Protein AF-A0A957UWZ3-F1 (afdb_monomer_lite)

Secondary structure (DSSP, 8-state):
--S--TTTT-HHHHHIIIIIHHHHHS--------HHHHHHHHHHHHHHHHHHTTPPPP-TTSS-S-TTHHHHHHHTS-HHHHHHHHH--PPP-

Foldseek 3Di:
DQDDDPCPVDPVVQCCQAPVCCVVPVDHDDYDNDPVVVVVVVVVSVQVVCVVVVHDGDDPVVDDPDPCPLVVVLVPDDPVVSCCSVCPDDDDD

Radius of gyration: 22.69 Å; chains: 1; bounding box: 44×29×66 Å

Structure (mmCIF, N/CA/C/O backbone):
data_AF-A0A957UWZ3-F1
#
_entry.id   AF-A0A957UWZ3-F1
#
loop_
_atom_site.group_PDB
_atom_site.id
_atom_site.type_symbol
_atom_site.label_atom_id
_atom_site.label_alt_id
_atom_site.label_comp_id
_atom_site.label_asym_id
_atom_site.label_entity_id
_atom_site.label_seq_id
_atom_site.pdbx_PDB_ins_code
_atom_site.Cartn_x
_atom_site.Cartn_y
_atom_site.Cartn_z
_atom_site.occupancy
_atom_site.B_iso_or_equiv
_atom_site.auth_seq_id
_atom_site.auth_comp_id
_atom_site.auth_asym_id
_atom_site.auth_atom_id
_atom_site.pdbx_PDB_model_num
ATOM 1 N N . MET A 1 1 ? 3.628 1.953 -8.631 1.00 87.94 1 MET A N 1
ATOM 2 C CA . MET A 1 1 ? 3.385 3.233 -9.325 1.00 87.94 1 MET A CA 1
ATOM 3 C C . MET A 1 1 ? 2.302 3.013 -10.363 1.00 87.94 1 MET A C 1
ATOM 5 O O . MET A 1 1 ? 2.456 2.105 -11.167 1.00 87.94 1 MET A O 1
ATOM 9 N N . GLY A 1 2 ? 1.236 3.818 -10.323 1.00 90.88 2 GLY A N 1
ATOM 10 C CA . GLY A 1 2 ? 0.050 3.712 -11.191 1.00 90.88 2 GLY A CA 1
ATOM 11 C C . GLY A 1 2 ? 0.223 4.281 -12.602 1.00 90.88 2 GLY A C 1
ATOM 12 O O . GLY A 1 2 ? -0.722 4.818 -13.166 1.00 90.88 2 GLY A O 1
ATOM 13 N N . VAL A 1 3 ? 1.446 4.282 -13.127 1.00 91.88 3 VAL A N 1
ATOM 14 C CA . VAL A 1 3 ? 1.787 4.877 -14.425 1.00 91.88 3 VAL A CA 1
ATOM 15 C C . VAL A 1 3 ? 2.490 3.840 -15.283 1.00 91.88 3 VAL A C 1
ATOM 17 O O . VAL A 1 3 ? 3.064 2.884 -14.754 1.00 91.88 3 VAL A O 1
ATOM 20 N N . HIS A 1 4 ? 2.471 4.046 -16.599 1.00 91.62 4 HIS A N 1
ATOM 21 C CA . HIS A 1 4 ? 3.292 3.253 -17.504 1.00 91.62 4 HIS A CA 1
ATOM 22 C C . HIS A 1 4 ? 4.770 3.351 -17.103 1.00 91.62 4 HIS A C 1
ATOM 24 O O . HIS A 1 4 ? 5.220 4.410 -16.662 1.00 91.62 4 HIS A O 1
ATOM 30 N N . ASN A 1 5 ? 5.497 2.239 -17.220 1.00 91.62 5 ASN A N 1
ATOM 31 C CA . ASN A 1 5 ? 6.879 2.135 -16.775 1.00 91.62 5 ASN A CA 1
ATOM 32 C C . ASN A 1 5 ? 7.776 3.083 -17.597 1.00 91.62 5 ASN A C 1
ATOM 34 O O . ASN A 1 5 ? 8.019 2.802 -18.764 1.00 91.62 5 ASN A O 1
ATOM 38 N N . PRO A 1 6 ? 8.305 4.178 -17.017 1.00 91.31 6 PRO A N 1
ATOM 39 C CA . PRO A 1 6 ? 9.124 5.138 -17.754 1.00 91.31 6 PRO A CA 1
ATOM 40 C C . PRO A 1 6 ? 10.555 4.635 -18.007 1.00 91.31 6 PRO A C 1
ATOM 42 O O . PRO A 1 6 ? 11.348 5.334 -18.632 1.00 91.31 6 PRO A O 1
ATOM 45 N N . VAL A 1 7 ? 10.911 3.466 -17.466 1.00 92.06 7 VAL A N 1
ATOM 46 C CA . VAL A 1 7 ? 12.236 2.843 -17.586 1.00 92.06 7 VAL A CA 1
ATOM 47 C C . VAL A 1 7 ? 12.164 1.460 -18.241 1.00 92.06 7 VAL A C 1
ATOM 49 O O . VAL A 1 7 ? 13.100 0.669 -18.119 1.00 92.06 7 VAL A O 1
ATOM 52 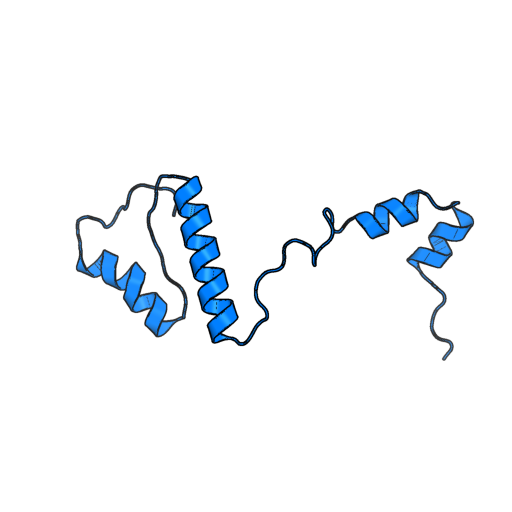N N . ASP A 1 8 ? 11.073 1.164 -18.948 1.00 92.00 8 ASP A N 1
ATOM 53 C CA . ASP A 1 8 ? 10.867 -0.103 -19.661 1.00 92.00 8 ASP A CA 1
ATOM 54 C C . ASP A 1 8 ? 11.907 -0.360 -20.761 1.00 92.00 8 ASP A C 1
ATOM 56 O O . ASP A 1 8 ? 12.267 -1.505 -21.012 1.00 92.00 8 ASP A O 1
ATOM 60 N N . GLY A 1 9 ? 12.482 0.696 -21.341 1.00 93.12 9 GLY A N 1
ATOM 61 C CA . GLY A 1 9 ? 13.594 0.610 -22.289 1.00 93.12 9 GLY A CA 1
ATOM 62 C C . GLY A 1 9 ? 14.909 0.074 -21.700 1.00 93.12 9 GLY A C 1
ATOM 63 O O . GLY A 1 9 ? 15.885 -0.078 -22.435 1.00 93.12 9 GLY A O 1
ATOM 64 N N . SER A 1 10 ? 14.975 -0.197 -20.391 1.00 96.00 10 SER A N 1
ATOM 65 C CA . SER A 1 10 ? 16.130 -0.823 -19.748 1.00 96.00 10 SER A CA 1
ATOM 66 C C . SER A 1 10 ? 15.716 -1.914 -18.761 1.00 96.00 10 SER A C 1
ATOM 68 O O . SER A 1 10 ? 15.315 -1.644 -17.623 1.00 96.00 10 SER A O 1
ATOM 70 N N . ASP A 1 11 ? 15.942 -3.168 -19.157 1.00 93.94 11 ASP A N 1
ATOM 71 C CA . ASP A 1 11 ? 15.747 -4.339 -18.291 1.00 93.94 11 ASP A CA 1
ATOM 72 C C . ASP A 1 11 ? 16.591 -4.257 -17.013 1.00 93.94 11 ASP A C 1
ATOM 74 O O . ASP A 1 11 ? 16.155 -4.655 -15.933 1.00 93.94 11 ASP A O 1
ATOM 78 N N . VAL A 1 12 ? 17.799 -3.691 -17.116 1.00 96.56 12 VAL A N 1
ATOM 79 C CA . VAL A 1 12 ? 18.715 -3.529 -15.981 1.00 96.56 12 VAL A CA 1
ATOM 80 C C . VAL A 1 12 ? 18.117 -2.594 -14.933 1.00 96.56 12 VAL A C 1
ATOM 82 O O . VAL A 1 12 ? 18.090 -2.938 -13.752 1.00 96.56 12 VAL A O 1
ATOM 85 N N . VAL A 1 13 ? 17.617 -1.426 -15.346 1.00 94.56 13 VAL A N 1
ATOM 86 C CA . VAL A 1 13 ? 17.014 -0.458 -14.416 1.00 94.56 13 VAL A CA 1
ATOM 87 C C . VAL A 1 13 ? 15.735 -1.029 -13.815 1.00 94.56 13 VAL A C 1
ATOM 89 O O . VAL A 1 13 ? 15.557 -0.969 -12.598 1.00 94.56 13 VAL A O 1
ATOM 92 N N . THR A 1 14 ? 14.890 -1.650 -14.641 1.00 93.75 14 THR A N 1
ATOM 93 C CA . THR A 1 14 ? 13.660 -2.304 -14.181 1.00 93.75 14 THR A CA 1
ATOM 94 C C . THR A 1 14 ? 13.962 -3.353 -13.105 1.00 93.75 14 THR A C 1
ATOM 96 O O . THR A 1 14 ? 13.331 -3.345 -12.048 1.00 93.75 14 THR A O 1
ATOM 99 N N . ARG A 1 15 ? 14.992 -4.185 -13.306 1.00 94.12 15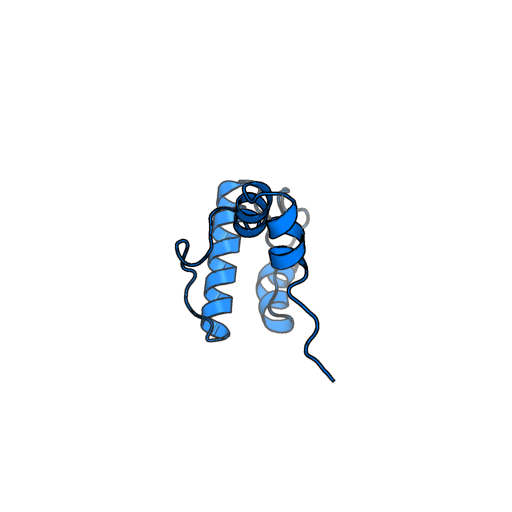 ARG A N 1
ATOM 100 C CA . ARG A 1 15 ? 15.413 -5.207 -12.337 1.00 94.12 15 ARG A CA 1
ATOM 101 C C . ARG A 1 15 ? 16.011 -4.628 -11.054 1.00 94.12 15 ARG A C 1
ATOM 103 O O . ARG A 1 15 ? 15.781 -5.158 -9.969 1.00 94.12 15 ARG A O 1
ATOM 110 N N . ILE A 1 16 ? 16.778 -3.542 -11.149 1.00 95.81 16 ILE A N 1
ATOM 111 C CA . ILE A 1 16 ? 17.327 -2.865 -9.965 1.00 95.81 16 ILE A CA 1
ATOM 112 C C . ILE A 1 16 ? 16.195 -2.348 -9.070 1.00 95.81 16 ILE A C 1
ATOM 114 O O . ILE A 1 16 ? 16.264 -2.522 -7.854 1.00 95.81 16 ILE A O 1
ATOM 118 N N . LEU A 1 17 ? 15.164 -1.740 -9.663 1.00 94.19 17 LEU A N 1
ATOM 119 C CA . LEU A 1 17 ? 14.023 -1.182 -8.933 1.00 94.19 17 LEU A CA 1
ATOM 120 C C . LEU A 1 17 ? 13.132 -2.257 -8.296 1.00 94.19 17 LEU A C 1
ATOM 122 O O . LEU A 1 17 ? 12.605 -2.034 -7.203 1.00 94.19 17 LEU A O 1
ATOM 126 N N . SER A 1 18 ? 12.961 -3.404 -8.961 1.00 92.25 18 SER A N 1
ATOM 127 C CA . SER A 1 18 ? 12.095 -4.485 -8.486 1.00 92.25 18 SER A CA 1
ATOM 128 C C . SER A 1 18 ? 12.797 -5.435 -7.509 1.00 92.25 18 SER A C 1
ATOM 130 O O . SER A 1 18 ? 12.299 -5.656 -6.410 1.00 92.25 18 SER A O 1
ATOM 132 N N . GLU A 1 19 ? 13.946 -5.992 -7.886 1.00 94.12 19 GLU A N 1
ATOM 133 C CA . GLU A 1 19 ? 14.650 -7.034 -7.125 1.00 94.12 19 GLU A CA 1
ATOM 134 C C . GLU A 1 19 ? 15.781 -6.441 -6.287 1.00 94.12 19 GLU A C 1
ATOM 136 O O . GLU A 1 19 ? 15.895 -6.711 -5.091 1.00 94.12 19 GLU A O 1
ATOM 141 N N . GLY A 1 20 ? 16.607 -5.593 -6.908 1.00 95.38 20 GLY A N 1
ATOM 142 C CA . GLY A 1 20 ? 17.820 -5.077 -6.275 1.00 95.38 20 GLY A CA 1
ATOM 143 C C . GLY A 1 20 ? 17.531 -4.225 -5.039 1.00 95.38 20 GLY A C 1
ATOM 144 O O . GLY A 1 20 ? 18.238 -4.314 -4.036 1.00 95.38 20 GLY A O 1
ATOM 145 N N . TRP A 1 21 ? 16.490 -3.396 -5.089 1.00 95.19 21 TRP A N 1
ATOM 146 C CA . TRP A 1 21 ? 16.059 -2.611 -3.933 1.00 95.19 21 TRP A CA 1
ATOM 147 C C . TRP A 1 21 ? 15.362 -3.482 -2.882 1.00 95.19 21 TRP A C 1
ATOM 149 O O . TRP A 1 21 ? 15.608 -3.276 -1.692 1.00 95.19 21 TRP A O 1
ATOM 159 N N . GLU A 1 22 ? 14.582 -4.500 -3.278 1.00 93.56 22 GLU A N 1
ATOM 160 C CA . GLU A 1 22 ? 13.929 -5.393 -2.306 1.00 93.56 22 GLU A CA 1
ATOM 161 C C . GLU A 1 22 ? 14.973 -6.109 -1.446 1.00 93.56 22 GLU A C 1
ATOM 163 O O . GLU A 1 22 ? 14.813 -6.187 -0.229 1.00 93.56 22 GLU A O 1
ATOM 168 N N . GLU A 1 23 ? 16.056 -6.581 -2.063 1.00 93.12 23 GLU A N 1
ATOM 169 C CA . GLU A 1 23 ? 17.155 -7.245 -1.363 1.00 93.12 23 GLU A CA 1
ATOM 170 C C . GLU A 1 23 ? 17.913 -6.286 -0.435 1.00 93.12 23 GLU A C 1
ATOM 172 O O . GLU A 1 23 ? 18.209 -6.628 0.708 1.00 93.12 23 GLU A O 1
ATOM 177 N N . LYS A 1 24 ? 18.206 -5.065 -0.900 1.00 93.62 24 LYS A N 1
ATOM 178 C CA . LYS A 1 24 ? 19.051 -4.113 -0.159 1.00 93.62 24 LYS A CA 1
ATOM 179 C C . LYS A 1 24 ? 18.334 -3.388 0.972 1.00 93.62 24 LYS A C 1
ATOM 181 O O . LYS A 1 24 ? 18.937 -3.148 2.013 1.00 93.62 24 LYS A O 1
ATOM 186 N N . VAL A 1 25 ? 17.090 -2.970 0.745 1.00 91.44 25 VAL A N 1
ATOM 187 C CA . VAL A 1 25 ? 16.345 -2.097 1.671 1.00 91.44 25 VAL A CA 1
ATOM 188 C C . VAL A 1 25 ? 14.99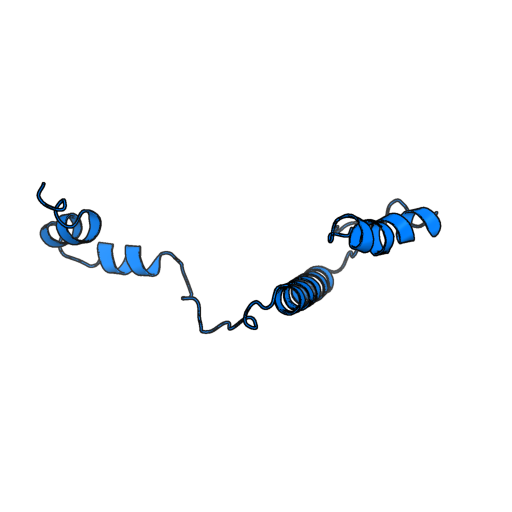1 -2.670 2.077 1.00 91.44 25 VAL A C 1
ATOM 190 O O . VAL A 1 25 ? 14.267 -2.057 2.855 1.00 91.44 25 VAL A O 1
ATOM 193 N N . GLY A 1 26 ? 14.622 -3.845 1.564 1.00 87.31 26 GLY A N 1
ATOM 194 C CA . GLY A 1 26 ? 13.352 -4.489 1.881 1.00 87.31 26 GLY A CA 1
ATOM 195 C C . GLY A 1 26 ? 12.147 -3.928 1.126 1.00 87.31 26 GLY A C 1
ATOM 196 O O . GLY A 1 26 ? 11.067 -4.498 1.272 1.00 87.31 26 GLY A O 1
ATOM 197 N N . GLY A 1 27 ? 12.313 -2.871 0.329 1.00 90.50 27 GLY A N 1
ATOM 198 C CA . GLY A 1 27 ? 11.262 -2.238 -0.470 1.00 90.50 27 GLY A CA 1
ATOM 199 C C . GLY A 1 27 ? 11.590 -2.260 -1.960 1.00 90.50 27 GLY A C 1
ATOM 200 O O . GLY A 1 27 ? 12.754 -2.313 -2.334 1.00 90.50 27 GLY A O 1
ATOM 201 N N . LYS A 1 28 ? 10.568 -2.204 -2.812 1.00 93.81 28 LYS A N 1
ATOM 202 C CA . LYS A 1 28 ? 10.710 -2.234 -4.274 1.00 93.81 28 LYS A CA 1
ATOM 203 C C . LYS A 1 28 ? 9.754 -1.278 -4.961 1.00 93.81 28 LYS A C 1
ATOM 205 O O . LYS A 1 28 ? 8.739 -0.887 -4.383 1.00 93.81 28 LYS A O 1
ATOM 210 N N . ILE A 1 29 ? 10.065 -0.942 -6.207 1.00 93.75 29 ILE A N 1
ATOM 211 C CA . ILE A 1 29 ? 9.185 -0.174 -7.083 1.00 93.75 29 ILE A CA 1
ATOM 212 C C . ILE A 1 29 ? 8.738 -1.061 -8.239 1.00 93.75 29 ILE A C 1
ATOM 214 O O . ILE A 1 29 ? 9.550 -1.620 -8.969 1.00 93.75 29 ILE A O 1
ATOM 218 N N . GLU A 1 30 ? 7.424 -1.138 -8.419 1.00 92.38 30 GLU A N 1
ATOM 219 C CA . GLU A 1 30 ? 6.783 -1.775 -9.567 1.00 92.38 30 GLU A CA 1
ATOM 220 C C . GLU A 1 30 ? 5.882 -0.763 -10.274 1.00 92.38 30 GLU A C 1
ATOM 222 O O . GLU A 1 30 ? 5.277 0.104 -9.632 1.00 92.38 30 GLU A O 1
ATOM 227 N N . PHE A 1 31 ? 5.781 -0.878 -11.595 1.00 93.88 31 PHE A N 1
ATOM 228 C CA . PHE A 1 31 ? 4.909 -0.061 -12.434 1.00 93.88 31 PHE A CA 1
ATOM 229 C C . PHE A 1 31 ? 3.759 -0.933 -12.925 1.00 93.88 31 PHE A C 1
ATOM 231 O O . PHE A 1 31 ? 3.982 -1.917 -13.626 1.00 93.88 31 PHE A O 1
ATOM 238 N N . VAL A 1 32 ? 2.545 -0.601 -12.500 1.00 93.56 32 VAL A N 1
ATOM 239 C CA . VAL A 1 32 ? 1.320 -1.352 -12.787 1.00 93.56 32 VAL A CA 1
ATOM 240 C C . VAL A 1 32 ? 0.231 -0.322 -13.018 1.00 93.56 32 VAL A C 1
ATOM 242 O O . VAL A 1 32 ? 0.066 0.572 -12.194 1.00 93.56 32 VAL A O 1
ATOM 245 N N . VAL A 1 33 ? -0.469 -0.412 -14.145 1.00 94.94 33 VAL A N 1
ATOM 246 C CA . VAL A 1 33 ? -1.501 0.567 -14.521 1.00 94.94 33 VAL A CA 1
ATOM 247 C C . VAL A 1 33 ? -2.854 0.194 -13.918 1.00 94.94 33 VAL A C 1
ATOM 249 O O . VAL A 1 33 ? -3.598 1.076 -13.501 1.00 94.94 33 VAL A O 1
ATOM 252 N N . GLU A 1 34 ? -3.137 -1.105 -13.813 1.00 96.56 34 GLU A N 1
ATOM 253 C CA . GLU A 1 34 ? -4.423 -1.615 -13.345 1.00 96.56 34 GLU A CA 1
ATOM 254 C C . GLU A 1 34 ? -4.577 -1.458 -11.822 1.00 96.56 34 GLU A C 1
ATOM 256 O O . GLU A 1 34 ? -3.809 -2.060 -11.062 1.00 96.56 34 GLU A O 1
ATOM 261 N N . PRO A 1 35 ? -5.567 -0.682 -11.336 1.00 95.19 35 PRO A N 1
ATOM 262 C CA . PRO A 1 35 ? -5.730 -0.410 -9.907 1.00 95.19 35 PRO A CA 1
ATOM 263 C C . PRO A 1 35 ? -5.907 -1.667 -9.051 1.00 95.19 35 PRO A C 1
ATOM 265 O O . PRO A 1 35 ? -5.286 -1.784 -7.992 1.00 95.19 35 PRO A O 1
ATOM 268 N N . ASP A 1 36 ? -6.701 -2.629 -9.523 1.00 96.62 36 ASP A N 1
ATOM 269 C CA . ASP A 1 36 ? -6.963 -3.879 -8.799 1.00 96.62 36 ASP A CA 1
ATOM 270 C C . ASP A 1 36 ? -5.682 -4.699 -8.615 1.00 96.62 36 ASP A C 1
ATOM 272 O O . ASP A 1 36 ? -5.438 -5.288 -7.558 1.00 96.62 36 ASP A O 1
ATOM 276 N N . GLU A 1 37 ? -4.807 -4.679 -9.619 1.00 96.12 37 GLU A N 1
ATOM 277 C CA . GLU A 1 37 ? -3.525 -5.364 -9.563 1.00 96.12 37 GLU A CA 1
ATOM 278 C C . GLU A 1 37 ? -2.542 -4.663 -8.615 1.00 96.12 37 GLU A C 1
ATOM 280 O O . GLU A 1 37 ? -1.816 -5.335 -7.876 1.00 96.12 37 GLU A O 1
ATOM 285 N N . ILE A 1 38 ? -2.550 -3.324 -8.566 1.00 95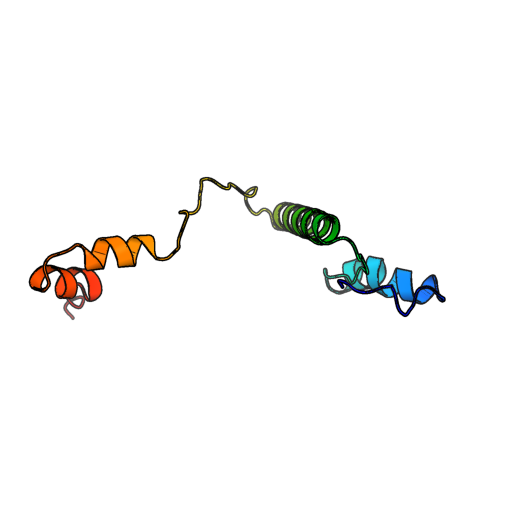.12 38 ILE A N 1
ATOM 286 C CA . ILE A 1 38 ? -1.769 -2.559 -7.581 1.00 95.12 38 ILE A CA 1
ATOM 287 C C . ILE A 1 38 ? -2.154 -2.990 -6.164 1.00 95.12 38 ILE A C 1
ATOM 289 O O . ILE A 1 38 ? -1.270 -3.264 -5.345 1.00 95.12 38 ILE A O 1
ATOM 293 N N . VAL A 1 39 ? -3.456 -3.066 -5.873 1.00 95.62 39 VAL A N 1
ATOM 294 C CA . VAL A 1 39 ? -3.964 -3.484 -4.559 1.00 95.62 39 VAL A CA 1
ATOM 295 C C . VAL A 1 39 ? -3.548 -4.922 -4.255 1.00 95.62 39 VAL A C 1
ATOM 297 O O . VAL A 1 39 ? -2.944 -5.167 -3.209 1.00 95.62 39 VAL A O 1
ATOM 300 N N . ALA A 1 40 ? -3.790 -5.858 -5.175 1.00 96.00 40 ALA A N 1
ATOM 301 C CA . ALA A 1 40 ? -3.452 -7.267 -4.986 1.00 96.00 40 ALA A CA 1
ATOM 302 C C . ALA A 1 40 ? -1.951 -7.480 -4.712 1.00 96.00 40 ALA A C 1
ATOM 304 O O . ALA A 1 40 ? -1.585 -8.152 -3.743 1.00 96.00 40 ALA A O 1
ATOM 305 N N . ARG A 1 41 ? -1.069 -6.862 -5.511 1.00 95.38 41 ARG A N 1
ATOM 306 C CA . ARG A 1 41 ? 0.393 -6.963 -5.335 1.00 95.38 41 ARG A CA 1
ATOM 307 C C . ARG A 1 41 ? 0.863 -6.321 -4.030 1.00 95.38 41 ARG A C 1
ATOM 309 O O . ARG A 1 41 ? 1.744 -6.867 -3.363 1.00 95.38 41 ARG A O 1
ATOM 316 N N . SER A 1 42 ? 0.266 -5.192 -3.647 1.00 94.94 42 SER A N 1
ATOM 317 C CA . SER A 1 42 ? 0.599 -4.498 -2.398 1.00 94.94 42 SER A CA 1
ATOM 318 C C . SER A 1 42 ? 0.242 -5.348 -1.179 1.00 94.94 42 SER A C 1
ATOM 320 O O . SER A 1 42 ? 1.082 -5.534 -0.297 1.00 94.94 42 SER A O 1
ATOM 322 N N . LEU A 1 43 ? -0.966 -5.920 -1.152 1.00 95.00 43 LEU A N 1
ATOM 323 C CA . LEU A 1 43 ? -1.418 -6.801 -0.071 1.00 95.00 43 LEU A CA 1
ATOM 324 C C . LEU A 1 43 ? -0.564 -8.071 0.018 1.00 95.00 43 LEU A C 1
ATOM 326 O O . LEU A 1 43 ? -0.073 -8.398 1.096 1.00 95.00 43 LEU A O 1
ATOM 330 N N . ALA A 1 44 ? -0.271 -8.718 -1.115 1.00 95.06 44 ALA A N 1
ATOM 331 C CA . ALA A 1 44 ? 0.604 -9.890 -1.145 1.00 95.06 44 ALA A CA 1
ATOM 332 C C . ALA A 1 44 ? 2.010 -9.587 -0.593 1.00 95.06 44 ALA A C 1
ATOM 334 O O . ALA A 1 44 ? 2.604 -10.404 0.118 1.00 95.06 44 ALA A O 1
ATOM 335 N N . HIS A 1 45 ? 2.553 -8.401 -0.886 1.00 94.44 45 HIS A N 1
ATOM 336 C CA . HIS A 1 45 ? 3.840 -7.983 -0.341 1.00 94.44 45 HIS A CA 1
ATOM 337 C C . HIS A 1 45 ? 3.772 -7.718 1.169 1.00 94.44 45 HIS A C 1
ATOM 339 O O . HIS A 1 45 ? 4.669 -8.144 1.900 1.00 94.44 45 HIS A O 1
ATOM 345 N N . ILE A 1 46 ? 2.705 -7.069 1.646 1.00 93.94 46 ILE A N 1
ATOM 346 C CA . ILE A 1 46 ? 2.461 -6.861 3.079 1.00 93.94 46 ILE A CA 1
ATOM 347 C C . ILE A 1 46 ? 2.420 -8.211 3.800 1.00 93.94 46 ILE A C 1
ATOM 349 O O . ILE A 1 46 ? 3.149 -8.389 4.774 1.00 93.94 46 ILE A O 1
ATOM 353 N N . ASP A 1 47 ? 1.659 -9.183 3.302 1.00 95.56 47 ASP A N 1
ATOM 354 C CA . ASP A 1 47 ? 1.535 -10.501 3.933 1.00 95.56 47 ASP A CA 1
ATOM 355 C C . ASP A 1 47 ? 2.865 -11.266 3.962 1.00 95.56 47 ASP A C 1
ATOM 357 O O . ASP A 1 47 ? 3.245 -11.807 5.006 1.00 95.56 47 ASP A O 1
ATOM 361 N N . LYS A 1 48 ? 3.642 -11.226 2.870 1.00 94.19 48 LYS A N 1
ATOM 362 C CA . LYS A 1 48 ? 5.009 -11.780 2.830 1.00 94.19 48 LYS A CA 1
ATOM 363 C C . LYS A 1 48 ? 5.892 -11.165 3.919 1.00 94.19 48 LYS A C 1
ATOM 365 O O . LYS A 1 48 ? 6.624 -11.881 4.604 1.00 94.19 48 LYS A O 1
ATOM 370 N N . LYS A 1 49 ? 5.836 -9.842 4.097 1.00 93.44 49 LYS A N 1
ATOM 371 C CA . LYS A 1 49 ? 6.630 -9.136 5.115 1.00 93.44 49 LYS A CA 1
ATOM 372 C C . LYS A 1 49 ? 6.135 -9.421 6.529 1.00 93.44 49 LYS A C 1
ATOM 374 O O . LYS A 1 49 ? 6.963 -9.610 7.414 1.00 93.44 49 LYS A O 1
ATOM 379 N N . ARG A 1 50 ? 4.820 -9.521 6.748 1.00 95.00 50 ARG A N 1
ATOM 380 C CA . ARG A 1 50 ? 4.246 -9.937 8.039 1.00 95.00 50 ARG A CA 1
ATOM 381 C C . ARG A 1 50 ? 4.772 -11.305 8.451 1.00 95.00 50 ARG A C 1
ATOM 383 O O . ARG A 1 50 ? 5.272 -11.436 9.564 1.00 95.00 50 ARG A O 1
ATOM 390 N N . ALA A 1 51 ? 4.738 -12.275 7.537 1.00 95.25 51 ALA A N 1
ATOM 391 C CA . ALA A 1 51 ? 5.268 -13.612 7.779 1.00 95.25 51 ALA A CA 1
ATOM 392 C C . ALA A 1 51 ? 6.773 -13.585 8.098 1.00 95.25 51 ALA A C 1
ATOM 394 O O . ALA A 1 51 ? 7.202 -14.192 9.076 1.00 95.25 51 ALA A O 1
ATOM 395 N N . ALA A 1 52 ? 7.566 -12.826 7.333 1.00 93.62 52 ALA A N 1
ATOM 396 C CA . ALA A 1 52 ? 9.006 -12.686 7.571 1.00 93.62 52 ALA A CA 1
ATOM 397 C C . ALA A 1 52 ? 9.345 -12.028 8.925 1.00 93.62 52 ALA A C 1
ATOM 399 O O . ALA A 1 52 ? 10.379 -12.332 9.512 1.00 93.62 52 ALA A O 1
ATOM 400 N N . LEU A 1 53 ? 8.476 -11.146 9.427 1.00 94.38 53 LEU A N 1
ATOM 401 C CA . LEU A 1 53 ? 8.616 -10.483 10.727 1.00 94.38 53 LEU A CA 1
ATOM 402 C C . LEU A 1 53 ? 8.008 -11.285 11.893 1.00 94.38 53 LEU A C 1
ATOM 404 O O . LEU A 1 53 ? 8.058 -10.825 13.031 1.00 94.38 53 LEU A O 1
ATOM 408 N N . GLY A 1 54 ? 7.401 -12.449 11.633 1.00 95.12 54 GLY A N 1
ATOM 409 C CA . GLY A 1 54 ? 6.697 -13.232 12.654 1.00 95.12 54 GLY A CA 1
ATOM 410 C C . GLY A 1 54 ? 5.415 -12.567 13.170 1.00 95.12 54 GLY A C 1
ATOM 411 O O . GLY A 1 54 ? 4.947 -12.879 14.265 1.00 95.12 54 GLY A O 1
ATOM 412 N N . LEU A 1 55 ? 4.845 -11.633 12.405 1.00 94.12 55 LEU A N 1
ATOM 413 C CA . LEU A 1 55 ? 3.578 -10.999 12.745 1.00 94.12 55 LEU A CA 1
ATOM 414 C C . LEU A 1 55 ? 2.413 -11.951 12.431 1.00 94.12 55 LEU A C 1
ATOM 416 O O . LEU A 1 55 ? 2.474 -12.685 11.442 1.00 94.12 55 LEU A O 1
ATOM 420 N N . PRO A 1 56 ? 1.316 -11.910 13.211 1.00 93.00 56 PRO A N 1
ATOM 421 C CA . PRO A 1 56 ? 0.119 -12.688 12.906 1.00 93.00 56 PRO A CA 1
ATOM 422 C C . PRO A 1 56 ? -0.394 -12.417 11.487 1.00 93.00 56 PRO A C 1
ATOM 424 O O . PRO A 1 56 ? -0.250 -11.299 10.980 1.00 93.00 56 PRO A O 1
ATOM 427 N N . ALA A 1 57 ? -1.053 -13.396 10.867 1.00 93.19 57 ALA A N 1
ATOM 428 C CA . ALA A 1 57 ? -1.762 -13.173 9.607 1.00 93.19 57 ALA A CA 1
ATOM 429 C C . ALA A 1 57 ? -2.777 -12.023 9.744 1.00 93.19 57 ALA A C 1
ATOM 431 O O . ALA A 1 57 ? -3.248 -11.721 10.847 1.00 93.19 57 ALA A O 1
ATOM 432 N N . TYR A 1 58 ? -3.065 -11.331 8.639 1.00 89.62 58 TYR A N 1
ATOM 433 C CA . TYR A 1 58 ? -4.108 -10.313 8.650 1.00 89.62 58 TYR A CA 1
ATOM 434 C C . TYR A 1 58 ? -5.465 -10.968 8.935 1.00 89.62 58 TYR A C 1
ATOM 436 O O . TYR A 1 58 ? -5.840 -11.943 8.290 1.00 89.62 58 TYR A O 1
ATOM 444 N N . ASP A 1 59 ? -6.181 -10.423 9.915 1.00 89.69 59 ASP A N 1
ATOM 445 C CA . ASP A 1 59 ? -7.529 -10.836 10.280 1.00 89.69 59 ASP A CA 1
ATOM 446 C C . ASP A 1 59 ? -8.462 -9.628 10.094 1.00 89.69 59 ASP A C 1
ATOM 448 O O . ASP A 1 59 ? -8.342 -8.653 10.846 1.00 89.69 59 ASP A 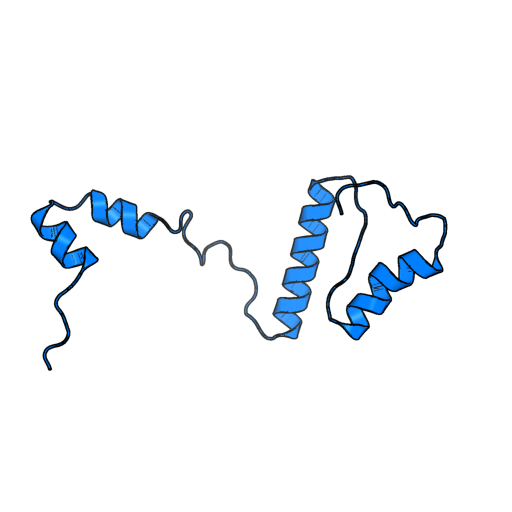O 1
ATOM 452 N N . PRO A 1 60 ? -9.371 -9.659 9.103 1.00 85.62 60 PRO A N 1
ATOM 453 C CA . PRO A 1 60 ? -10.295 -8.559 8.845 1.00 85.62 60 PRO A CA 1
ATOM 454 C C . PRO A 1 60 ? -11.327 -8.372 9.964 1.00 85.62 60 PRO A C 1
ATOM 456 O O . PRO A 1 60 ? -11.941 -7.314 10.045 1.00 85.62 60 PRO A O 1
ATOM 459 N N . THR A 1 61 ? -11.528 -9.369 10.832 1.00 85.88 61 THR A N 1
ATOM 460 C CA . THR A 1 61 ? -12.481 -9.300 11.952 1.00 85.88 61 THR A CA 1
ATOM 461 C C . THR A 1 61 ? -11.870 -8.704 13.217 1.00 85.88 61 THR A C 1
ATOM 463 O O . THR A 1 61 ? -12.595 -8.280 14.115 1.00 85.88 61 THR A O 1
ATOM 466 N N . LYS A 1 62 ? -10.535 -8.629 13.281 1.00 81.75 62 LYS A N 1
ATOM 467 C CA . LYS A 1 62 ? -9.802 -8.129 14.448 1.00 81.75 62 LYS A CA 1
ATOM 468 C C . LYS A 1 62 ? -9.998 -6.632 14.687 1.00 81.75 62 LYS A C 1
ATOM 470 O O . LYS A 1 62 ? -9.895 -6.178 15.825 1.00 81.75 62 LYS A O 1
ATOM 475 N N . TRP A 1 63 ? -10.231 -5.865 13.627 1.00 73.25 63 TRP A N 1
ATOM 476 C CA . TRP A 1 63 ? -10.349 -4.412 13.689 1.00 73.25 63 TRP A CA 1
ATOM 477 C C . TRP A 1 63 ? -11.795 -4.000 13.397 1.00 73.25 63 TRP A C 1
ATOM 479 O O . TRP A 1 63 ? -12.418 -4.523 12.476 1.00 73.25 63 TRP A O 1
ATOM 489 N N . GLY A 1 64 ? -12.342 -3.080 14.200 1.00 69.88 64 GLY A N 1
ATOM 490 C CA . GLY A 1 64 ? -13.683 -2.530 13.981 1.00 69.88 64 GLY A CA 1
ATOM 491 C C . GLY A 1 64 ? -13.787 -1.795 12.641 1.00 69.88 64 GLY A C 1
ATOM 492 O O . GLY A 1 64 ? -12.784 -1.360 12.079 1.00 69.88 64 GLY A O 1
ATOM 493 N N . LYS A 1 65 ? -15.012 -1.636 12.124 1.00 71.25 65 LYS A N 1
ATOM 494 C CA . LYS A 1 65 ? -15.260 -0.972 10.826 1.00 71.25 65 LYS A CA 1
ATOM 495 C C . LYS A 1 65 ? -14.793 0.487 10.790 1.00 71.25 65 LYS A C 1
ATOM 497 O O . LYS A 1 65 ? -14.473 0.987 9.718 1.00 71.25 65 LYS A O 1
ATOM 502 N N . SER A 1 66 ? -14.775 1.153 11.942 1.00 72.88 66 SER A N 1
ATOM 503 C CA . SER A 1 66 ? -14.275 2.513 12.107 1.00 72.88 66 SER A CA 1
ATOM 504 C C . SER A 1 66 ? -13.482 2.614 13.407 1.00 72.88 66 SER A C 1
ATOM 506 O O . SER A 1 66 ? -13.902 2.073 14.433 1.00 72.88 66 SER A O 1
ATOM 508 N N . GLY A 1 67 ? -12.358 3.334 13.372 1.00 74.25 67 GLY A N 1
ATOM 509 C CA . GLY A 1 67 ? -11.643 3.744 14.585 1.00 74.25 67 GLY A CA 1
ATOM 510 C C . GLY A 1 67 ? -12.472 4.683 15.470 1.00 74.25 67 GLY A C 1
ATOM 511 O O . GLY A 1 67 ? -12.190 4.810 16.661 1.00 74.25 67 GLY A O 1
ATOM 512 N N . ASP A 1 68 ? -13.537 5.263 14.911 1.00 82.81 68 ASP A N 1
ATOM 513 C CA . ASP A 1 68 ? -14.410 6.222 15.580 1.00 82.81 68 ASP A CA 1
ATOM 514 C C . ASP A 1 68 ? -15.519 5.558 16.397 1.00 82.81 68 ASP A C 1
ATOM 516 O O . ASP A 1 68 ? -16.225 6.261 17.108 1.00 82.81 68 ASP A O 1
ATOM 520 N N . GLN A 1 69 ? -15.651 4.224 16.386 1.00 79.44 69 GLN A N 1
ATOM 521 C CA . GLN A 1 69 ? -16.679 3.526 17.180 1.00 79.44 69 GLN A CA 1
ATOM 522 C C . GLN A 1 69 ? -16.667 3.934 18.661 1.00 79.44 69 GLN A C 1
ATOM 524 O O . GLN A 1 69 ? -17.716 4.043 19.291 1.00 79.44 69 GLN A O 1
ATOM 529 N N . ARG A 1 70 ? -15.481 4.197 19.229 1.00 83.19 70 ARG A N 1
ATOM 530 C CA . ARG A 1 70 ? -15.355 4.703 20.604 1.00 83.19 70 ARG A CA 1
ATOM 531 C C . ARG A 1 70 ? -15.914 6.121 20.750 1.00 83.19 70 ARG A C 1
ATOM 533 O O . ARG A 1 70 ? -16.497 6.431 21.782 1.00 83.19 70 ARG A O 1
ATOM 540 N N . MET A 1 71 ? -15.709 6.973 19.749 1.00 86.2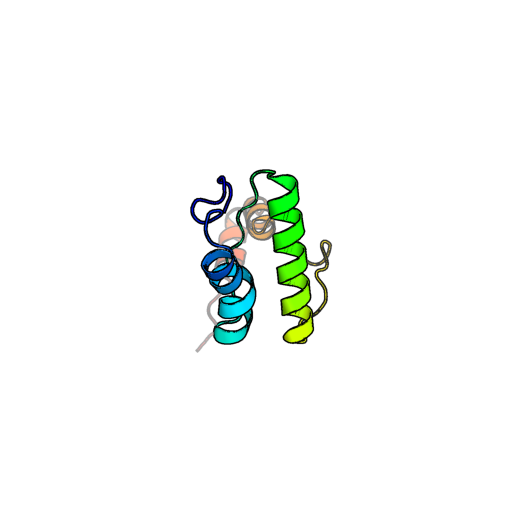5 71 MET A N 1
ATOM 541 C CA . MET A 1 71 ? -16.216 8.344 19.743 1.00 86.25 71 MET A CA 1
ATOM 542 C C . MET A 1 71 ? -17.722 8.386 19.497 1.00 86.25 71 MET A C 1
ATOM 544 O O . MET A 1 71 ? -18.405 9.153 20.162 1.00 86.25 71 MET A O 1
ATOM 548 N N . GLU A 1 72 ? -18.252 7.532 18.621 1.00 87.00 72 GLU A N 1
ATOM 549 C CA . GLU A 1 72 ? -19.697 7.368 18.424 1.00 87.00 72 GLU A CA 1
ATOM 550 C C . GLU A 1 72 ? -20.379 6.973 19.739 1.00 87.00 72 GLU A C 1
ATOM 552 O O . GLU A 1 72 ? -21.276 7.676 20.198 1.00 87.00 72 GLU A O 1
ATOM 557 N N . ALA A 1 73 ? -19.873 5.933 20.410 1.00 86.81 73 ALA A N 1
ATOM 558 C CA . ALA A 1 73 ? -20.392 5.505 21.708 1.00 86.81 73 ALA A CA 1
ATOM 559 C C . ALA A 1 73 ? -20.270 6.595 22.789 1.00 86.81 73 ALA A C 1
ATOM 561 O O . ALA A 1 73 ? -21.136 6.699 23.653 1.00 86.81 73 ALA A O 1
ATOM 562 N N . LEU A 1 74 ? -19.214 7.419 22.751 1.00 87.69 74 LEU A N 1
ATOM 563 C CA . LEU A 1 74 ? -19.064 8.559 23.658 1.00 87.69 74 LEU A CA 1
ATOM 564 C C . LEU A 1 74 ? -20.152 9.612 23.407 1.00 87.69 74 LEU A C 1
ATOM 566 O O . LEU A 1 74 ? -20.752 10.100 24.354 1.00 87.69 74 LEU A O 1
ATOM 570 N N . LEU A 1 75 ? -20.425 9.953 22.148 1.00 90.12 75 LEU A N 1
ATOM 571 C CA . LEU A 1 75 ? -21.392 10.994 21.784 1.00 90.12 75 LEU A CA 1
ATOM 572 C C . LEU A 1 75 ? -22.846 10.607 22.092 1.00 90.12 75 LEU A C 1
ATOM 574 O O . LEU A 1 75 ? -23.676 11.494 22.285 1.00 90.12 75 LEU A O 1
ATOM 578 N N . GLU A 1 76 ? -23.150 9.311 22.167 1.00 92.00 76 GLU A N 1
ATOM 579 C CA . GLU A 1 76 ? -24.460 8.802 22.594 1.00 92.00 76 GLU A CA 1
ATOM 580 C C . GLU A 1 76 ? -24.698 8.930 24.109 1.00 92.00 76 GLU A C 1
ATOM 582 O O . GLU A 1 76 ? -25.845 8.871 24.561 1.00 92.00 76 GLU A O 1
ATOM 587 N N . LEU A 1 77 ? -23.642 9.125 24.908 1.00 90.06 77 LEU A N 1
ATOM 588 C CA . LEU A 1 77 ? -23.780 9.309 26.350 1.00 90.06 77 LEU A CA 1
ATOM 589 C C . LEU A 1 77 ? -24.378 10.686 26.688 1.00 90.06 77 LEU A C 1
ATOM 591 O O . LEU A 1 77 ? -24.130 11.668 25.984 1.00 90.06 77 LEU A O 1
ATOM 595 N N . PRO A 1 78 ? -25.101 10.806 27.812 1.00 90.31 78 PRO A N 1
ATOM 596 C CA . PRO A 1 78 ? -25.440 12.096 28.408 1.00 90.31 78 PRO A CA 1
ATOM 597 C C . PRO A 1 78 ? -24.194 12.967 28.662 1.00 90.31 78 PRO A C 1
ATOM 599 O O . PRO A 1 78 ? -23.137 12.450 29.021 1.00 90.31 78 PRO A O 1
ATOM 602 N N . LEU A 1 79 ? -24.305 14.290 28.477 1.00 82.88 79 LEU A N 1
ATOM 603 C CA . LEU A 1 79 ? -23.169 15.234 28.530 1.00 82.88 79 LEU A CA 1
ATOM 604 C C . LEU A 1 79 ? -22.356 15.166 29.834 1.00 82.88 79 LEU A C 1
ATOM 606 O O . LEU A 1 79 ? -21.138 15.332 29.814 1.00 82.88 79 LEU A O 1
ATOM 610 N N . ASP A 1 80 ? -23.024 14.924 30.958 1.00 81.69 80 ASP A N 1
ATOM 611 C CA . ASP A 1 80 ? -22.413 14.725 32.273 1.00 81.69 80 ASP A CA 1
ATOM 612 C C . ASP A 1 80 ? -21.534 13.467 32.319 1.00 81.69 80 ASP A C 1
ATOM 614 O O . ASP A 1 80 ? -20.436 13.502 32.871 1.00 81.69 80 ASP A O 1
ATOM 618 N N . MET A 1 81 ? -21.958 12.391 31.654 1.00 83.19 81 MET A N 1
ATOM 619 C CA . MET A 1 81 ? -21.192 11.147 31.538 1.00 83.19 81 MET A CA 1
ATOM 620 C C . MET A 1 81 ? -20.094 11.210 30.463 1.00 83.19 81 MET A C 1
ATOM 622 O O . MET A 1 81 ? -19.090 10.502 30.566 1.00 83.19 81 MET A O 1
ATOM 626 N N . GLN A 1 82 ? -20.237 12.064 29.442 1.00 85.94 82 GLN A N 1
ATOM 627 C CA . GLN A 1 82 ? -19.225 12.232 28.389 1.00 85.94 82 GLN A CA 1
ATOM 628 C C . GLN A 1 82 ? -17.889 12.732 28.943 1.00 85.94 82 GLN A C 1
ATOM 630 O O . GLN A 1 82 ? -16.836 12.205 28.581 1.00 85.94 82 GLN A O 1
ATOM 635 N N . ALA A 1 83 ? -17.919 13.735 29.827 1.00 81.88 83 ALA A N 1
ATOM 636 C CA . ALA A 1 83 ? -16.709 14.313 30.411 1.00 81.88 83 ALA A CA 1
ATOM 637 C C . ALA A 1 83 ? -15.935 13.284 31.250 1.00 81.88 83 ALA A C 1
ATOM 639 O O . ALA A 1 83 ? -14.710 13.202 31.159 1.00 81.88 83 ALA A O 1
ATOM 640 N N . GLU A 1 84 ? -16.649 12.458 32.015 1.00 82.81 84 GLU A N 1
ATOM 641 C CA . GLU A 1 84 ? -16.055 11.381 32.805 1.00 82.81 84 GLU A CA 1
ATOM 642 C C . GLU A 1 84 ? -15.488 10.262 31.919 1.00 82.81 84 GLU A C 1
ATOM 644 O O . GLU A 1 84 ? -14.366 9.813 32.136 1.00 82.81 84 GLU A O 1
ATOM 649 N N . ALA A 1 85 ? -16.198 9.842 30.870 1.00 83.69 85 ALA A N 1
ATOM 650 C CA . ALA A 1 85 ? -15.718 8.805 29.954 1.00 83.69 85 ALA A CA 1
ATOM 651 C C . ALA A 1 85 ? -14.519 9.256 29.092 1.00 83.69 85 ALA A C 1
ATOM 653 O O . ALA A 1 85 ? -13.673 8.433 28.720 1.00 83.69 85 ALA A O 1
ATOM 654 N N . LEU A 1 86 ? -14.438 10.553 28.771 1.00 82.31 86 LEU A N 1
ATOM 655 C CA . LEU A 1 86 ? -13.359 11.136 27.970 1.00 82.31 86 LEU A CA 1
ATOM 656 C C . LEU A 1 86 ? -12.094 11.401 28.798 1.00 82.31 86 LEU A C 1
ATOM 658 O O . LEU A 1 86 ? -10.988 11.191 28.300 1.00 82.31 86 LEU A O 1
ATOM 662 N N . TYR A 1 87 ? -12.257 11.840 30.049 1.00 77.31 87 TYR A N 1
ATOM 663 C CA . TYR A 1 87 ? -11.165 12.329 30.897 1.00 77.31 87 TYR A CA 1
ATOM 664 C C . TYR A 1 87 ? -10.980 11.569 32.212 1.00 77.31 87 TYR A C 1
ATOM 666 O O . TYR A 1 87 ? -10.246 12.077 33.056 1.00 77.31 87 TYR A O 1
ATOM 674 N N . GLY A 1 88 ? -11.644 10.414 32.390 1.00 63.84 88 GLY A N 1
ATOM 675 C CA . GLY A 1 88 ? -11.715 9.599 33.614 1.00 63.84 88 GLY A CA 1
ATOM 676 C C . GLY A 1 88 ? -10.629 9.912 34.638 1.00 63.84 88 GLY A C 1
ATOM 677 O O . GLY A 1 88 ? -9.452 9.757 34.324 1.00 63.84 88 GLY A O 1
ATOM 678 N N . MET A 1 89 ? -11.068 10.407 35.806 1.00 52.88 89 MET A N 1
ATOM 679 C CA . MET A 1 89 ? -10.304 11.144 36.829 1.00 52.88 89 MET A CA 1
ATOM 680 C C . MET A 1 89 ? -8.789 10.858 36.887 1.00 52.88 89 MET A C 1
ATOM 682 O O . MET A 1 89 ? -8.380 9.697 36.823 1.00 52.88 89 MET A O 1
ATOM 686 N N . PRO A 1 90 ? -7.942 11.887 37.119 1.00 46.44 90 PRO A N 1
ATOM 687 C CA . PRO A 1 90 ? -6.503 11.696 37.254 1.00 46.44 90 PRO A CA 1
ATOM 688 C C . PRO A 1 90 ? -6.199 10.682 38.361 1.00 46.44 90 PRO A C 1
ATOM 690 O O . PRO A 1 90 ? -6.802 10.724 39.435 1.00 46.44 90 PRO A O 1
ATOM 693 N N . VAL A 1 91 ? -5.239 9.791 38.091 1.00 49.59 91 VAL A N 1
ATOM 694 C CA . VAL A 1 91 ? -4.625 8.927 39.107 1.00 49.59 91 VAL A CA 1
ATOM 695 C C . VAL A 1 91 ? -4.213 9.828 40.281 1.00 49.59 91 VAL A C 1
ATOM 697 O O . VAL A 1 91 ? -3.433 10.757 40.055 1.00 49.59 91 VAL A O 1
ATOM 700 N N . PRO A 1 92 ? -4.758 9.635 41.498 1.00 45.50 92 PRO A N 1
ATOM 701 C CA . PRO A 1 92 ? -4.357 10.441 42.642 1.00 45.50 92 PRO A CA 1
ATOM 702 C C . PRO A 1 92 ? -2.864 10.218 42.921 1.00 45.50 92 PRO A C 1
ATOM 704 O O . PRO A 1 92 ? -2.369 9.101 42.763 1.00 45.50 92 PRO A O 1
ATOM 707 N N . ALA A 1 93 ? -2.173 11.308 43.266 1.00 51.81 93 ALA A N 1
ATOM 708 C CA . ALA A 1 93 ? -0.736 11.350 43.541 1.00 51.81 93 ALA A CA 1
ATOM 709 C C . ALA A 1 93 ? -0.308 10.434 44.697 1.00 51.81 93 ALA A C 1
ATOM 711 O O . ALA A 1 93 ? -1.110 10.262 45.645 1.00 51.81 93 ALA A O 1
#

pLDDT: mean 87.62, std 11.37, range [45.5, 96.62]

Sequence (93 aa):
MGVHNPVDGSDVVTRILSEGWEEKVGGKIEFVVEPDEIVARSLAHIDKKRAALGLPAYDPTKWGKSGDQRMEALLELPLDMQAEALYGMPVPA